Protein AF-J9Y6F8-F1 (afdb_monomer)

Nearest PDB structures (foldseek):
  8xzv-assembly1_B  TM=9.131E-01  e=1.903E-14  Spinacia oleracea
  8r2m-assembly1_C  TM=9.148E-01  e=3.351E-11  Mycolicibacterium smegmatis MC2 155
  8hkc-assembly1_C  TM=9.088E-01  e=1.952E-10  Escherichia coli K-12
  6vvv-assembly1_C  TM=8.553E-01  e=1.356E-10  Mycolicibacterium smegmatis MC2 155
  5vi8-assembly1_C  TM=8.632E-01  e=3.373E-10  Mycolicibacterium smegmatis MC2 155

InterPro domains:
  IPR007120 DNA-directed RNA polymerase, subunit 2, hybrid-binding domain [PF00562] (1-108)
  IPR014724 RNA polymerase Rpb2, OB-fold [G3DSA:2.40.50.150] (3-110)

Structure (mmCIF, N/CA/C/O backbone):
data_AF-J9Y6F8-F1
#
_entry.id   AF-J9Y6F8-F1
#
loop_
_atom_site.group_PDB
_atom_site.id
_atom_site.type_symbol
_atom_site.label_atom_id
_atom_site.label_alt_id
_atom_site.label_comp_id
_atom_site.label_asym_id
_atom_site.label_entity_id
_atom_site.label_seq_id
_atom_site.pdbx_PDB_ins_code
_atom_site.Cartn_x
_atom_site.Cartn_y
_atom_site.Cartn_z
_atom_site.occupancy
_atom_site.B_iso_or_equiv
_atom_site.auth_seq_id
_atom_site.auth_comp_id
_atom_site.auth_asym_id
_atom_site.auth_atom_id
_atom_site.pdbx_PDB_model_num
ATOM 1 N N . TYR A 1 1 ? 21.443 8.299 -21.554 1.00 70.94 1 TYR A N 1
ATOM 2 C CA . TYR A 1 1 ? 21.741 7.555 -20.314 1.00 70.94 1 TYR A CA 1
ATOM 3 C C . TYR A 1 1 ? 20.436 7.102 -19.674 1.00 70.94 1 TYR A C 1
ATOM 5 O O . TYR A 1 1 ? 19.525 7.916 -19.589 1.00 70.94 1 TYR A O 1
ATOM 13 N N . THR A 1 2 ? 20.347 5.837 -19.249 1.00 93.50 2 THR A N 1
ATOM 14 C CA . THR A 1 2 ? 19.167 5.242 -18.590 1.00 93.50 2 THR A CA 1
ATOM 15 C C . THR A 1 2 ? 19.623 4.509 -17.332 1.00 93.50 2 THR A C 1
ATOM 17 O O . THR A 1 2 ? 20.585 3.748 -17.398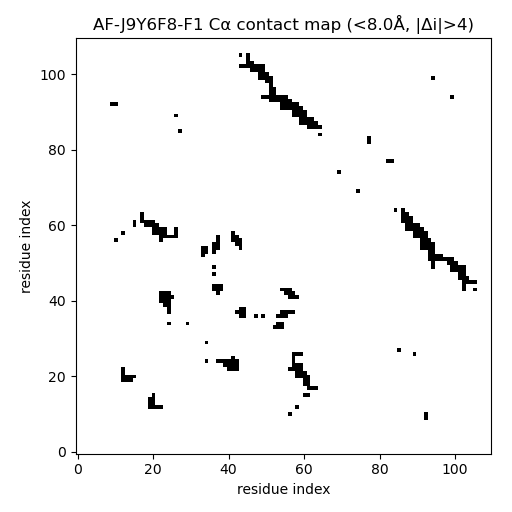 1.00 93.50 2 THR A O 1
ATOM 20 N N . SER A 1 3 ? 18.952 4.728 -16.201 1.00 93.88 3 SER A N 1
ATOM 21 C CA . SER A 1 3 ? 19.230 4.050 -14.928 1.00 93.88 3 SER A CA 1
ATOM 22 C C . SER A 1 3 ? 17.943 3.525 -14.289 1.00 93.88 3 SER A C 1
ATOM 24 O O . SER A 1 3 ? 16.851 4.039 -14.539 1.00 93.88 3 SER A O 1
ATOM 26 N N . PHE A 1 4 ? 18.075 2.495 -13.452 1.00 92.62 4 PHE A N 1
ATOM 27 C CA . PHE A 1 4 ? 16.980 1.960 -12.646 1.00 92.62 4 PHE A CA 1
ATOM 28 C C . PHE A 1 4 ? 17.098 2.472 -11.212 1.00 92.62 4 PHE A C 1
ATOM 30 O O . PHE A 1 4 ? 18.130 2.298 -10.570 1.00 92.62 4 PHE A O 1
ATOM 37 N N . HIS A 1 5 ? 16.026 3.077 -10.702 1.00 93.19 5 HIS A N 1
ATOM 38 C CA . HIS A 1 5 ? 15.938 3.507 -9.309 1.00 93.19 5 HIS A CA 1
ATOM 39 C C . HIS A 1 5 ? 14.950 2.617 -8.567 1.00 93.19 5 HIS A C 1
ATOM 41 O O . HIS A 1 5 ? 13.763 2.594 -8.890 1.00 93.19 5 HIS A O 1
ATOM 47 N N . ILE A 1 6 ? 15.443 1.909 -7.556 1.00 94.12 6 ILE A N 1
ATOM 48 C CA . ILE A 1 6 ? 14.625 1.078 -6.676 1.00 94.12 6 ILE A CA 1
ATOM 49 C C . ILE A 1 6 ? 14.463 1.826 -5.356 1.00 94.12 6 ILE A C 1
ATOM 51 O O . ILE A 1 6 ? 15.444 2.263 -4.756 1.00 94.12 6 ILE A O 1
ATOM 55 N N . ARG A 1 7 ? 13.216 1.996 -4.915 1.00 93.69 7 ARG A N 1
ATOM 56 C CA . ARG A 1 7 ? 12.875 2.625 -3.636 1.00 93.69 7 ARG A CA 1
ATOM 57 C C . ARG A 1 7 ? 12.075 1.651 -2.790 1.00 93.69 7 ARG A C 1
ATOM 59 O O . ARG A 1 7 ? 11.200 0.960 -3.305 1.00 93.69 7 ARG A O 1
ATOM 66 N N . LYS A 1 8 ? 12.378 1.631 -1.497 1.00 93.50 8 LYS A N 1
ATOM 67 C CA . LYS A 1 8 ? 11.672 0.841 -0.494 1.00 93.50 8 LYS A CA 1
ATOM 68 C C . LYS A 1 8 ? 10.746 1.761 0.297 1.00 93.50 8 LYS A C 1
ATOM 70 O O . LYS A 1 8 ? 11.163 2.843 0.702 1.00 93.50 8 LYS A O 1
ATOM 75 N N . TYR A 1 9 ? 9.514 1.317 0.502 1.00 94.00 9 TYR A N 1
ATOM 76 C CA . TYR A 1 9 ? 8.528 1.981 1.345 1.00 94.00 9 TYR A CA 1
ATOM 77 C C . TYR A 1 9 ? 8.076 0.996 2.412 1.00 94.00 9 TYR A C 1
ATOM 79 O O . TYR A 1 9 ? 7.855 -0.175 2.107 1.00 94.00 9 TYR A O 1
ATOM 87 N N . GLU A 1 10 ? 7.962 1.463 3.648 1.00 93.31 10 GLU A N 1
ATOM 88 C CA . GLU A 1 10 ? 7.623 0.622 4.791 1.00 93.31 10 GLU A CA 1
ATOM 89 C C . GLU A 1 10 ? 6.554 1.300 5.635 1.00 93.31 10 GLU A C 1
ATOM 91 O O . GLU A 1 10 ? 6.530 2.523 5.775 1.00 93.31 10 GLU A O 1
ATOM 96 N N . ILE A 1 11 ? 5.670 0.484 6.195 1.00 92.50 11 ILE A N 1
ATOM 97 C CA . ILE A 1 11 ? 4.691 0.900 7.187 1.00 92.50 11 ILE A CA 1
ATOM 98 C C . ILE A 1 11 ? 4.577 -0.199 8.233 1.00 92.50 11 ILE A C 1
ATOM 100 O O . ILE A 1 11 ? 4.658 -1.381 7.906 1.00 92.50 11 ILE A O 1
ATOM 104 N N . GLN A 1 12 ? 4.401 0.204 9.485 1.00 91.62 12 GLN A N 1
ATOM 105 C CA . GLN A 1 12 ? 4.192 -0.705 10.601 1.00 91.62 12 GLN A CA 1
ATOM 106 C C . GLN A 1 12 ? 2.763 -0.564 11.121 1.00 91.62 12 GLN A C 1
ATOM 108 O O . GLN A 1 12 ? 2.142 0.507 11.031 1.00 91.62 12 GLN A O 1
ATOM 113 N N . THR A 1 13 ? 2.246 -1.672 11.640 1.00 89.06 13 THR A N 1
ATOM 114 C CA . THR A 1 13 ? 0.997 -1.729 12.395 1.00 89.06 13 THR A CA 1
ATOM 115 C C . THR A 1 13 ? 1.317 -1.736 13.876 1.00 89.06 13 THR A C 1
ATOM 117 O O . THR A 1 13 ? 2.103 -2.566 14.333 1.00 89.06 13 THR A O 1
ATOM 120 N N . HIS A 1 14 ? 0.684 -0.846 14.629 1.00 86.94 14 HIS A N 1
ATOM 121 C CA . HIS A 1 14 ? 0.836 -0.789 16.078 1.00 86.94 14 HIS A CA 1
ATOM 122 C C . HIS A 1 14 ? -0.483 -1.095 16.782 1.00 86.94 14 HIS A C 1
ATOM 124 O O . HIS A 1 14 ? -1.574 -0.899 16.243 1.00 86.94 14 HIS A O 1
ATOM 130 N N . VAL A 1 15 ? -0.385 -1.566 18.022 1.00 84.88 15 VAL A N 1
ATOM 131 C CA . VAL A 1 15 ? -1.548 -1.655 18.902 1.00 84.88 15 VAL A CA 1
ATOM 132 C C . VAL A 1 15 ? -1.733 -0.298 19.562 1.00 84.88 15 VAL A C 1
ATOM 134 O O . VAL A 1 15 ? -0.848 0.184 20.266 1.00 84.88 15 VAL A O 1
ATOM 137 N N . THR A 1 16 ? -2.873 0.335 19.306 1.00 82.38 16 THR A N 1
ATOM 138 C CA . THR A 1 16 ? -3.241 1.598 19.953 1.00 82.38 16 THR A CA 1
ATOM 139 C C . THR A 1 16 ? -4.097 1.329 21.187 1.00 82.38 16 THR A C 1
ATOM 141 O O . THR A 1 16 ? -4.681 0.254 21.326 1.00 82.38 16 THR A O 1
ATOM 144 N N . SER A 1 17 ? -4.250 2.328 22.059 1.00 81.31 17 SER A N 1
ATOM 145 C CA . SER A 1 17 ? -5.159 2.251 23.215 1.00 81.31 17 SER A CA 1
ATOM 146 C C . SER A 1 17 ? -6.618 1.974 22.826 1.00 81.31 17 SER A C 1
ATOM 148 O O . SER A 1 17 ? -7.384 1.484 23.647 1.00 81.31 17 SER A O 1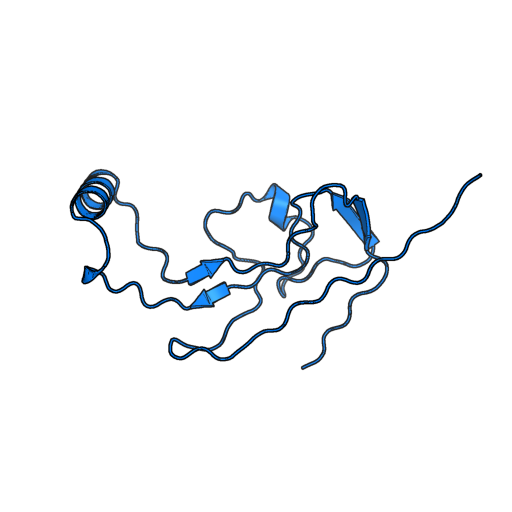
ATOM 150 N N . ASN A 1 18 ? -6.996 2.269 21.578 1.00 78.62 18 ASN A N 1
ATOM 151 C CA . ASN A 1 18 ? -8.352 2.096 21.057 1.00 78.62 18 ASN A CA 1
ATOM 152 C C . ASN A 1 18 ? -8.524 0.795 20.251 1.00 78.62 18 ASN A C 1
ATOM 154 O O . ASN A 1 18 ? -9.589 0.568 19.681 1.00 78.62 18 ASN A O 1
ATOM 158 N N . GLY A 1 19 ? -7.485 -0.041 20.175 1.00 82.81 19 GLY A N 1
ATOM 159 C CA . GLY A 1 19 ? -7.490 -1.310 19.455 1.00 82.81 19 GLY A CA 1
ATOM 160 C C . GLY A 1 19 ? -6.291 -1.489 18.515 1.00 82.81 19 GLY A C 1
ATOM 161 O O . GLY A 1 19 ? -5.534 -0.543 18.258 1.00 82.81 19 GLY A O 1
ATOM 162 N N . PRO A 1 20 ? -6.097 -2.711 17.993 1.00 87.31 20 PRO A N 1
ATOM 163 C CA . PRO A 1 20 ? -5.051 -2.995 17.021 1.00 87.31 20 PRO A CA 1
ATOM 164 C C . PRO A 1 20 ? -5.351 -2.333 15.672 1.00 87.31 20 PRO A C 1
ATOM 166 O O . PRO A 1 20 ? -6.483 -2.382 15.184 1.00 87.31 20 PRO A O 1
ATOM 169 N N . GLU A 1 21 ? -4.331 -1.740 15.051 1.00 89.75 21 GLU A N 1
ATOM 170 C CA . GLU A 1 21 ? -4.410 -1.343 13.645 1.00 89.75 21 GLU A CA 1
ATOM 171 C C . GLU A 1 21 ? -4.610 -2.573 12.755 1.00 89.75 21 GLU A C 1
ATOM 173 O O . GLU A 1 21 ? -4.023 -3.631 12.989 1.00 89.75 21 GLU A O 1
ATOM 178 N N . ARG A 1 22 ? -5.443 -2.435 11.722 1.00 88.56 22 ARG A N 1
ATOM 179 C CA . ARG A 1 22 ? -5.777 -3.528 10.804 1.00 88.56 22 ARG A CA 1
ATOM 180 C C . ARG A 1 22 ? -5.378 -3.158 9.389 1.00 88.56 22 ARG A C 1
ATOM 182 O O . ARG A 1 22 ? -5.639 -2.042 8.942 1.00 88.56 22 ARG A O 1
ATOM 189 N N . ILE A 1 23 ? -4.776 -4.107 8.683 1.00 91.81 23 ILE A N 1
ATOM 190 C CA . ILE A 1 23 ? -4.517 -3.974 7.251 1.00 91.81 23 ILE A CA 1
ATOM 191 C C . ILE A 1 23 ? -5.716 -4.556 6.508 1.00 91.81 23 ILE A C 1
ATOM 193 O O . ILE A 1 23 ? -6.184 -5.648 6.829 1.00 91.81 23 ILE A O 1
ATOM 197 N N . THR A 1 24 ? -6.278 -3.760 5.603 1.00 90.44 24 THR A N 1
ATOM 198 C CA . THR A 1 24 ? -7.486 -4.099 4.850 1.00 90.44 24 THR A CA 1
ATOM 199 C C . THR A 1 24 ? -7.537 -3.328 3.535 1.00 90.44 24 THR A C 1
ATOM 201 O O . THR A 1 24 ? -6.989 -2.232 3.415 1.00 90.44 24 THR A O 1
ATOM 204 N N . ASN A 1 25 ? -8.197 -3.906 2.536 1.00 90.06 25 ASN A N 1
ATOM 205 C CA . ASN A 1 25 ? -8.544 -3.240 1.281 1.00 90.06 25 ASN A CA 1
ATOM 206 C C . ASN A 1 25 ? -9.874 -2.471 1.367 1.00 90.06 25 ASN A C 1
ATOM 208 O O . ASN A 1 25 ? -10.174 -1.672 0.483 1.00 90.06 25 ASN A O 1
ATOM 212 N N . GLU A 1 26 ? -10.659 -2.703 2.417 1.00 84.94 26 GLU A N 1
ATOM 213 C CA . GLU A 1 26 ? -11.932 -2.035 2.671 1.00 84.94 26 GLU A CA 1
ATOM 214 C C . GLU A 1 26 ? -11.692 -0.763 3.479 1.00 84.94 26 GLU A C 1
ATOM 216 O O . GLU A 1 26 ? -11.707 -0.775 4.710 1.00 84.94 26 GLU A O 1
ATOM 221 N N . ILE A 1 27 ? -11.433 0.345 2.787 1.00 85.44 27 ILE A N 1
ATOM 222 C CA . ILE A 1 27 ? -11.225 1.637 3.437 1.00 85.44 27 ILE A CA 1
ATOM 223 C C . ILE A 1 27 ? -12.372 2.572 3.050 1.00 85.44 27 ILE A C 1
ATOM 225 O O . ILE A 1 27 ? -12.562 2.842 1.859 1.00 85.44 27 ILE A O 1
ATOM 229 N N . PRO A 1 28 ? -13.157 3.060 4.027 1.00 79.44 28 PRO A N 1
ATOM 230 C CA . PRO A 1 28 ? -14.280 3.938 3.746 1.00 79.44 28 PRO A CA 1
ATOM 231 C C . PRO A 1 28 ? -13.788 5.280 3.193 1.00 79.44 28 PRO A C 1
ATOM 233 O O . PRO A 1 28 ? -12.695 5.734 3.519 1.00 79.44 28 PRO A O 1
ATOM 236 N N . HIS A 1 29 ? -14.625 5.933 2.385 1.00 78.38 29 HIS A N 1
ATOM 237 C CA . HIS A 1 29 ? -14.386 7.265 1.802 1.00 78.38 29 HIS A CA 1
ATOM 238 C C . HIS A 1 29 ? -13.268 7.368 0.752 1.00 78.38 29 HIS A C 1
ATOM 240 O O . HIS A 1 29 ? -13.086 8.443 0.182 1.00 78.38 29 HIS A O 1
ATOM 246 N N . LEU A 1 30 ? -12.559 6.278 0.445 1.00 84.19 30 LEU A N 1
ATOM 247 C CA . LEU A 1 30 ? -11.613 6.251 -0.666 1.00 84.19 30 LEU A CA 1
ATOM 248 C C . LEU A 1 30 ? -12.275 5.851 -1.972 1.00 84.19 30 LEU A C 1
ATOM 250 O O . LEU A 1 30 ? -13.140 4.979 -2.037 1.00 84.19 30 LEU 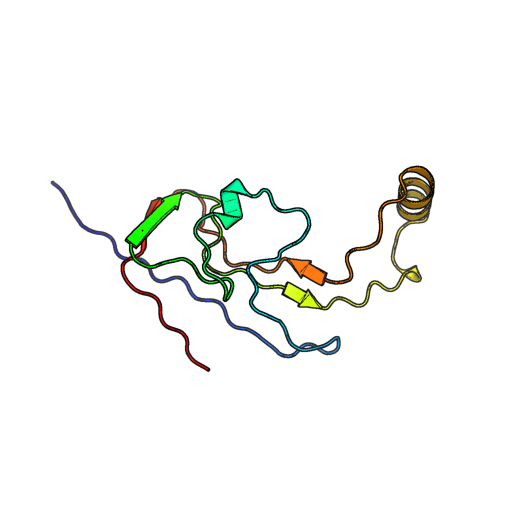A O 1
ATOM 254 N N . GLU A 1 31 ? -11.798 6.465 -3.046 1.00 85.62 31 GLU A N 1
ATOM 255 C CA . GLU A 1 31 ? -12.228 6.102 -4.382 1.00 85.62 31 GLU A CA 1
ATOM 256 C C . GLU A 1 31 ? -11.678 4.730 -4.796 1.00 85.62 31 GLU A C 1
ATOM 258 O O . GLU A 1 31 ? -10.501 4.410 -4.598 1.00 85.62 31 GLU A O 1
ATOM 263 N N . ALA A 1 32 ? -12.515 3.943 -5.477 1.00 84.75 32 ALA A N 1
ATOM 264 C CA . ALA A 1 32 ? -12.161 2.608 -5.960 1.00 84.75 32 ALA A CA 1
ATOM 265 C C . ALA A 1 32 ? -10.912 2.601 -6.864 1.00 84.75 32 ALA A C 1
ATOM 267 O O . ALA A 1 32 ? -10.183 1.609 -6.922 1.00 84.75 32 ALA A O 1
ATOM 268 N N . HIS A 1 33 ? -10.623 3.715 -7.546 1.00 87.50 33 HIS A N 1
ATOM 269 C CA . HIS A 1 33 ? -9.458 3.829 -8.418 1.00 87.50 33 HIS A CA 1
ATOM 270 C C . HIS A 1 33 ? -8.123 3.765 -7.654 1.00 87.50 33 HIS A C 1
ATOM 272 O O . HIS A 1 33 ? -7.144 3.280 -8.219 1.00 87.50 33 HIS A O 1
ATOM 278 N N . LEU A 1 34 ? -8.082 4.206 -6.390 1.00 87.12 34 LEU A N 1
ATOM 279 C CA . LEU A 1 34 ? -6.886 4.164 -5.536 1.00 87.12 34 LEU A CA 1
ATOM 280 C C . LEU A 1 34 ? -6.659 2.772 -4.940 1.00 87.12 34 LEU A C 1
ATOM 282 O O . LEU A 1 34 ? -5.522 2.370 -4.699 1.00 87.12 34 LEU A O 1
ATOM 286 N N . LEU A 1 35 ? -7.750 2.033 -4.731 1.00 87.81 35 LEU A N 1
ATOM 287 C CA . LEU A 1 35 ? -7.765 0.699 -4.128 1.00 87.81 35 LEU A CA 1
ATOM 288 C C . LEU A 1 35 ? -7.590 -0.426 -5.159 1.00 87.81 35 LEU A C 1
ATOM 290 O O . LEU A 1 35 ? -7.311 -1.562 -4.785 1.00 87.81 35 LEU A O 1
ATOM 294 N N . ARG A 1 36 ? -7.701 -0.130 -6.463 1.00 90.00 36 ARG A N 1
ATOM 295 C CA . ARG A 1 36 ? -7.669 -1.127 -7.556 1.00 90.00 36 ARG A CA 1
ATOM 296 C C . ARG A 1 36 ? -6.444 -2.048 -7.552 1.00 90.00 36 ARG A C 1
ATOM 298 O O . ARG A 1 36 ? -6.512 -3.170 -8.046 1.00 90.00 36 ARG A O 1
ATOM 305 N N . ASN A 1 37 ? -5.321 -1.552 -7.035 1.00 92.62 37 ASN A N 1
ATOM 306 C CA . ASN A 1 37 ? -4.044 -2.259 -7.032 1.00 92.62 37 ASN A CA 1
ATOM 307 C C . ASN A 1 37 ? -3.854 -3.134 -5.781 1.00 92.62 37 ASN A C 1
ATOM 309 O O . ASN A 1 37 ? -2.899 -3.911 -5.734 1.00 92.62 37 ASN A O 1
ATOM 313 N N . LEU A 1 38 ? -4.739 -3.022 -4.784 1.00 92.94 38 LEU A N 1
ATOM 314 C CA . LEU A 1 38 ? -4.676 -3.808 -3.558 1.00 92.94 38 LEU A CA 1
ATOM 315 C C . LEU A 1 38 ? -5.202 -5.234 -3.777 1.00 92.94 38 LEU A C 1
ATOM 317 O O . LEU A 1 38 ? -6.062 -5.519 -4.622 1.00 92.94 38 LEU A O 1
ATOM 321 N N . ASP A 1 39 ? -4.632 -6.167 -3.033 1.00 91.94 39 ASP A N 1
ATOM 322 C CA . ASP A 1 39 ? -5.109 -7.530 -2.886 1.00 91.94 39 ASP A CA 1
ATOM 323 C C . ASP A 1 39 ? -6.180 -7.624 -1.783 1.00 91.94 39 ASP A C 1
ATOM 325 O O . ASP A 1 39 ? -6.576 -6.631 -1.173 1.00 91.94 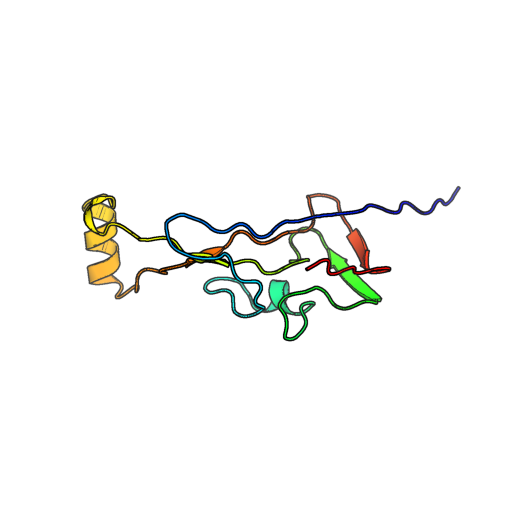39 ASP A O 1
ATOM 329 N N . LYS A 1 40 ? -6.657 -8.843 -1.522 1.00 89.50 40 LYS A N 1
ATOM 330 C CA . LYS A 1 40 ? -7.634 -9.138 -0.462 1.00 89.50 40 LYS A CA 1
ATOM 331 C C . LYS A 1 40 ? -7.135 -8.838 0.958 1.00 89.50 40 LYS A C 1
ATOM 333 O O . LYS A 1 40 ? -7.943 -8.771 1.873 1.00 89.50 40 LYS A O 1
ATOM 338 N N . ASN A 1 41 ? -5.826 -8.693 1.147 1.00 90.19 41 ASN A N 1
ATOM 339 C CA . ASN A 1 41 ? -5.217 -8.411 2.440 1.00 90.19 41 ASN A CA 1
ATOM 340 C C . ASN A 1 41 ? -4.986 -6.908 2.641 1.00 90.19 41 ASN A C 1
ATOM 342 O O . ASN A 1 41 ? -4.522 -6.517 3.703 1.00 90.19 41 ASN A O 1
ATOM 346 N N . GLY A 1 42 ? -5.275 -6.064 1.642 1.00 91.56 42 GLY A N 1
ATOM 347 C CA . GLY A 1 42 ? -4.972 -4.635 1.689 1.00 91.56 42 GLY A CA 1
ATOM 348 C C . GLY A 1 42 ? -3.535 -4.293 1.306 1.00 91.56 42 GLY A C 1
ATOM 349 O O . GLY A 1 42 ? -3.054 -3.227 1.673 1.00 91.56 42 GLY A O 1
ATOM 350 N N . ILE A 1 43 ? -2.833 -5.158 0.572 1.00 94.19 43 ILE A N 1
ATOM 351 C CA . ILE A 1 43 ? -1.446 -4.950 0.139 1.00 94.19 43 ILE A CA 1
ATOM 352 C C . ILE A 1 43 ? -1.397 -4.839 -1.385 1.00 94.19 43 ILE A C 1
ATOM 354 O O . ILE A 1 43 ? -2.118 -5.531 -2.099 1.00 94.19 43 ILE A O 1
ATOM 358 N N . VAL A 1 44 ? -0.545 -3.968 -1.919 1.00 95.12 44 VAL A N 1
ATOM 359 C CA . VAL A 1 44 ? -0.374 -3.824 -3.367 1.00 95.12 44 VAL A CA 1
ATOM 360 C C . VAL A 1 44 ? 0.100 -5.122 -4.024 1.00 95.12 44 VAL A C 1
ATOM 362 O O . VAL A 1 44 ? 1.013 -5.794 -3.547 1.00 95.12 44 VAL A O 1
ATOM 365 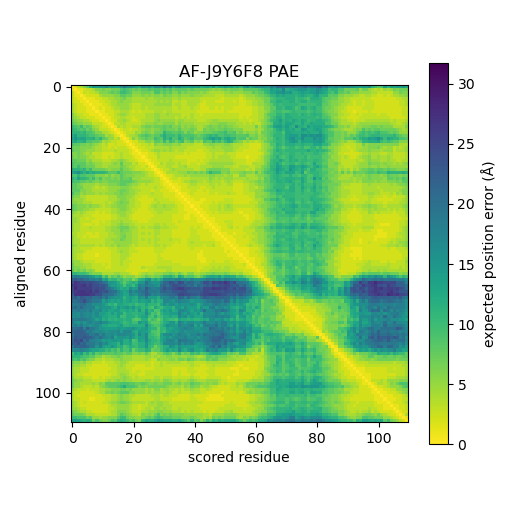N N . ARG A 1 45 ? -0.493 -5.471 -5.168 1.00 94.38 45 ARG A N 1
ATOM 366 C CA . ARG A 1 45 ? -0.118 -6.677 -5.919 1.00 94.38 45 ARG A CA 1
ATOM 367 C C . ARG A 1 45 ? 1.235 -6.503 -6.604 1.00 94.38 45 ARG A C 1
ATOM 369 O O . ARG A 1 45 ? 1.486 -5.479 -7.250 1.00 94.38 45 ARG A O 1
ATOM 376 N N . LEU A 1 46 ? 2.063 -7.545 -6.552 1.00 94.81 46 LEU A N 1
ATOM 377 C CA . LEU A 1 46 ? 3.315 -7.622 -7.307 1.00 94.81 46 LEU A CA 1
ATOM 378 C C . LEU A 1 46 ? 3.075 -7.393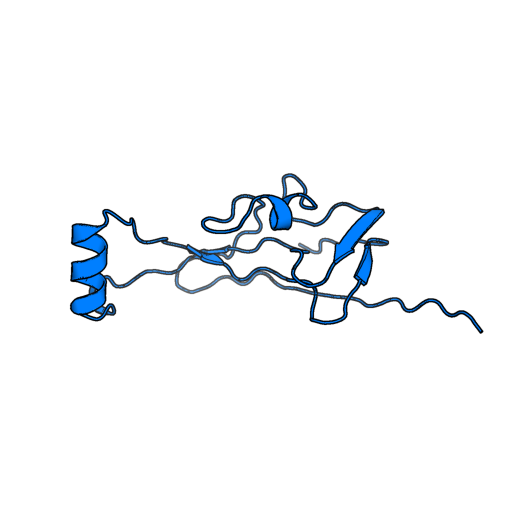 -8.804 1.00 94.81 46 LEU A C 1
ATOM 380 O O . LEU A 1 46 ? 2.112 -7.886 -9.387 1.00 94.81 46 LEU A O 1
ATOM 384 N N . GLY A 1 47 ? 3.958 -6.622 -9.432 1.00 94.12 47 GLY A N 1
ATOM 385 C CA . GLY A 1 47 ? 3.876 -6.291 -10.849 1.00 94.12 47 GLY A CA 1
ATOM 386 C C . GLY A 1 47 ? 2.903 -5.162 -11.199 1.00 94.12 47 GLY A C 1
ATOM 387 O O . GLY A 1 47 ? 2.910 -4.749 -12.362 1.00 94.12 47 GLY A O 1
ATOM 388 N N . SER A 1 48 ? 2.132 -4.638 -10.238 1.00 94.62 48 SER A N 1
ATOM 389 C CA . SER A 1 48 ? 1.230 -3.497 -10.443 1.00 94.62 48 SER A CA 1
ATOM 390 C C . SER A 1 48 ? 1.991 -2.234 -10.832 1.00 94.62 48 SER A C 1
ATOM 392 O O . SER A 1 48 ? 3.054 -1.933 -10.280 1.00 94.62 48 SER A O 1
ATOM 394 N N . TRP A 1 49 ? 1.417 -1.473 -11.763 1.00 94.62 49 TRP A N 1
ATOM 395 C CA . TRP A 1 49 ? 1.857 -0.116 -12.066 1.00 94.62 49 TRP A CA 1
ATOM 396 C C . TRP A 1 49 ? 1.182 0.863 -11.114 1.00 94.62 49 TRP A C 1
ATOM 398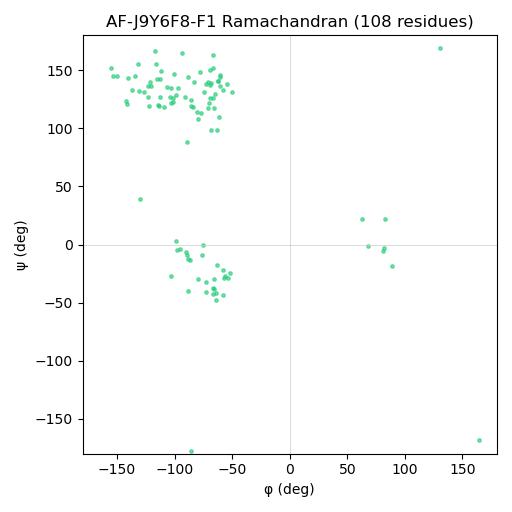 O O . TRP A 1 49 ? -0.043 0.986 -11.111 1.00 94.62 49 TRP A O 1
ATOM 408 N N . VAL A 1 50 ? 1.996 1.566 -10.331 1.00 95.00 50 VAL A N 1
ATOM 409 C CA . VAL A 1 50 ? 1.532 2.536 -9.337 1.00 95.00 50 VAL A CA 1
ATOM 410 C C . VAL A 1 50 ? 1.922 3.952 -9.733 1.00 95.00 50 VAL A C 1
ATOM 412 O O . VAL A 1 50 ? 3.003 4.202 -10.285 1.00 95.00 50 VAL A O 1
ATOM 415 N N . LYS A 1 51 ? 1.020 4.887 -9.454 1.00 94.38 51 LYS A N 1
ATOM 416 C CA . LYS A 1 51 ? 1.213 6.325 -9.640 1.00 94.38 51 LYS A CA 1
ATOM 417 C C . LYS A 1 51 ? 1.151 7.040 -8.296 1.00 94.38 51 LYS A C 1
ATOM 419 O O . LYS A 1 51 ? 0.759 6.475 -7.281 1.00 94.38 51 LYS A O 1
ATOM 424 N N . THR A 1 52 ? 1.579 8.295 -8.296 1.00 93.94 52 THR A N 1
ATOM 425 C CA . THR A 1 52 ? 1.469 9.176 -7.132 1.00 93.94 52 THR A CA 1
ATOM 426 C C . THR A 1 52 ? 0.044 9.148 -6.577 1.00 93.94 52 THR A C 1
ATOM 428 O O . THR A 1 52 ? -0.906 9.296 -7.341 1.00 93.94 52 THR A O 1
ATOM 431 N N . GLY A 1 53 ? -0.088 8.973 -5.261 1.00 90.88 53 GLY A N 1
ATOM 432 C CA . GLY A 1 53 ? -1.382 8.903 -4.582 1.00 90.88 53 GLY A CA 1
ATOM 433 C C . GLY A 1 53 ? -1.993 7.503 -4.498 1.00 90.88 53 GLY A C 1
ATOM 434 O O . GLY A 1 53 ? -2.816 7.288 -3.609 1.00 90.88 53 GLY A O 1
ATOM 435 N N . ASP A 1 54 ? -1.559 6.543 -5.327 1.00 93.25 54 ASP A N 1
ATOM 436 C CA . ASP A 1 54 ? -2.018 5.153 -5.214 1.00 93.25 54 ASP A CA 1
ATOM 437 C C . ASP A 1 54 ? -1.640 4.575 -3.843 1.00 93.25 54 ASP A C 1
ATOM 439 O O . ASP A 1 54 ? -0.583 4.878 -3.270 1.00 93.25 54 ASP A O 1
ATOM 443 N N . ILE A 1 55 ? -2.508 3.708 -3.326 1.00 93.88 55 ILE A N 1
ATOM 444 C CA . ILE A 1 55 ? -2.314 3.072 -2.026 1.00 93.88 55 ILE A CA 1
ATOM 445 C C . ILE A 1 55 ? -1.462 1.820 -2.210 1.00 93.88 55 ILE A C 1
ATOM 447 O O . ILE A 1 55 ? -1.788 0.931 -2.996 1.00 93.88 55 ILE A O 1
ATOM 451 N N . LEU A 1 56 ? -0.352 1.767 -1.475 1.00 94.06 56 LEU A N 1
ATOM 452 C CA . LEU A 1 56 ? 0.552 0.620 -1.432 1.00 94.06 56 LEU A CA 1
ATOM 453 C C . LEU A 1 56 ? 0.135 -0.377 -0.351 1.00 94.06 56 LEU A C 1
ATOM 455 O O . LEU A 1 56 ? 0.212 -1.584 -0.560 1.00 94.06 56 LEU A O 1
ATOM 459 N N . VAL A 1 57 ? -0.296 0.131 0.804 1.00 94.75 57 VAL A N 1
ATOM 460 C CA . VAL A 1 57 ? -0.795 -0.678 1.921 1.00 94.75 57 VAL A CA 1
ATOM 461 C C . VAL A 1 57 ? -1.976 0.044 2.552 1.00 94.75 57 VAL A C 1
ATOM 463 O O . VAL A 1 57 ? -1.847 1.182 3.012 1.00 94.75 57 VAL A O 1
ATOM 466 N N . GLY A 1 58 ? -3.126 -0.615 2.565 1.00 93.69 58 GLY A N 1
ATOM 467 C CA . GLY A 1 58 ? -4.336 -0.146 3.208 1.00 93.69 58 GLY A CA 1
ATOM 468 C C . GLY A 1 58 ? -4.297 -0.428 4.703 1.00 93.69 58 GLY A C 1
ATOM 469 O O . GLY A 1 58 ? -4.288 -1.582 5.115 1.00 93.69 58 GLY A O 1
ATOM 470 N N . LYS A 1 59 ? -4.253 0.626 5.520 1.00 92.19 59 LYS A N 1
ATOM 471 C CA . LYS A 1 59 ? -4.203 0.531 6.982 1.00 92.19 59 LYS A CA 1
ATOM 472 C C . LYS A 1 59 ? -5.322 1.361 7.598 1.00 92.19 59 LYS A C 1
ATOM 474 O O . LYS A 1 59 ? -5.500 2.531 7.248 1.00 92.19 59 LYS A O 1
ATOM 479 N N . LEU A 1 60 ? -6.045 0.744 8.525 1.00 90.19 60 LEU A N 1
ATOM 480 C CA . LEU A 1 60 ? -7.067 1.372 9.346 1.00 90.19 60 LEU A CA 1
ATOM 481 C C . LEU A 1 60 ? -6.620 1.405 10.801 1.00 90.19 60 LEU A C 1
ATOM 483 O O . LEU A 1 60 ? -6.299 0.371 11.394 1.00 90.19 60 LEU A O 1
ATOM 487 N N . THR A 1 61 ? -6.663 2.598 11.382 1.00 87.19 61 THR A N 1
ATOM 488 C CA . THR A 1 61 ? -6.461 2.798 12.814 1.00 87.19 61 THR A CA 1
ATOM 489 C C . THR A 1 61 ? -7.823 2.981 13.480 1.00 87.19 61 THR A C 1
ATOM 491 O O . THR A 1 61 ? -8.559 3.898 13.095 1.00 87.19 61 THR A O 1
ATOM 494 N N . PRO A 1 62 ? -8.188 2.144 14.469 1.00 84.31 62 PRO A N 1
ATOM 495 C CA . PRO A 1 62 ? -9.423 2.340 15.214 1.00 84.31 62 PRO A CA 1
ATOM 496 C C . PRO A 1 62 ? -9.334 3.649 16.002 1.00 84.31 62 PRO A C 1
ATOM 498 O O . PRO A 1 62 ? -8.363 3.904 16.718 1.00 84.31 62 PRO A O 1
ATOM 501 N N . GLN A 1 63 ? -10.347 4.499 15.869 1.00 76.50 63 GLN A N 1
ATOM 502 C CA . GLN A 1 63 ? -10.431 5.751 16.604 1.00 76.50 63 GLN A CA 1
ATOM 503 C C . GLN A 1 63 ? -11.730 5.752 17.405 1.00 76.50 63 GLN A C 1
ATOM 505 O O . GLN A 1 63 ? -12.820 5.715 16.840 1.00 76.50 63 GLN A O 1
ATOM 510 N N . MET A 1 64 ? -11.631 5.848 18.735 1.00 58.28 64 MET A N 1
ATOM 511 C CA . MET A 1 64 ? -12.789 6.269 19.517 1.00 58.28 64 MET A CA 1
ATOM 512 C C . MET A 1 64 ? -13.044 7.737 19.194 1.00 58.28 64 MET A C 1
ATOM 514 O O . MET A 1 64 ? -12.381 8.638 19.711 1.00 58.28 64 MET A O 1
ATOM 518 N N . ALA A 1 65 ? -13.997 7.978 18.303 1.00 55.81 65 ALA A N 1
ATOM 519 C CA . ALA A 1 65 ? -14.634 9.270 18.195 1.00 55.81 65 ALA A CA 1
ATOM 520 C C . ALA A 1 65 ? -15.354 9.525 19.526 1.00 55.81 65 ALA A C 1
ATOM 522 O O . ALA A 1 65 ? -16.445 9.012 19.761 1.00 55.81 65 ALA A O 1
ATOM 523 N N . LYS A 1 66 ? -14.738 10.297 20.428 1.00 50.50 66 LYS A N 1
ATOM 524 C CA . LYS A 1 66 ? -15.505 10.932 21.498 1.00 50.50 66 LYS A CA 1
ATOM 525 C C . LYS A 1 66 ? -16.503 11.848 20.797 1.00 50.50 66 LYS A C 1
ATOM 527 O O . LYS A 1 66 ? -16.110 12.863 20.226 1.00 50.50 66 LYS A O 1
ATOM 532 N N . GLU A 1 67 ? -17.786 11.504 20.830 1.00 53.34 67 GLU A N 1
ATOM 533 C CA . GLU A 1 67 ? -18.858 12.368 20.312 1.00 53.34 67 GLU A CA 1
ATOM 534 C C . GLU A 1 67 ? -18.770 13.793 20.890 1.00 53.34 67 GLU A C 1
ATOM 536 O O . GLU A 1 67 ? -19.179 14.753 20.245 1.00 53.34 67 GLU A O 1
ATOM 541 N N . SER A 1 68 ? -18.151 13.944 22.067 1.00 52.28 68 SER A N 1
ATOM 542 C CA . SER A 1 68 ? -17.934 15.210 22.766 1.00 52.28 68 SER A CA 1
ATOM 543 C C . SER A 1 68 ? -16.815 16.102 22.209 1.00 52.28 68 SER A C 1
ATOM 545 O O . SER A 1 68 ? -16.664 17.215 22.700 1.00 52.28 68 SER A O 1
ATOM 547 N N . SER A 1 69 ? -15.981 15.634 21.270 1.00 55.62 69 SER A N 1
ATOM 548 C CA . SER A 1 69 ? -14.869 16.437 20.718 1.00 55.62 69 SER A CA 1
ATOM 549 C C . SER A 1 69 ? -15.181 17.123 19.388 1.00 55.62 69 SER A C 1
ATOM 551 O O . SER A 1 69 ? -14.346 17.876 18.891 1.00 55.62 69 SER A O 1
ATOM 553 N N . TYR A 1 70 ? -16.351 16.872 18.797 1.00 63.69 70 TYR A N 1
ATOM 554 C CA . TYR A 1 70 ? -16.758 17.574 17.582 1.00 63.69 70 TYR A CA 1
ATOM 555 C C . TYR A 1 70 ? -17.369 18.927 17.925 1.00 63.69 70 TYR A C 1
ATOM 557 O O . TYR A 1 70 ? -18.131 19.056 18.884 1.00 63.69 70 TYR A O 1
ATOM 565 N N . ALA A 1 71 ? -17.029 19.928 17.118 1.00 75.62 71 ALA A N 1
ATOM 566 C CA . ALA A 1 71 ? -17.618 21.249 17.227 1.00 75.62 71 ALA A CA 1
ATOM 567 C C . ALA A 1 71 ? -19.144 21.156 16.998 1.00 75.62 71 ALA A C 1
ATOM 569 O O . ALA A 1 71 ? -19.595 20.314 16.207 1.00 75.62 71 ALA A O 1
ATOM 570 N N . PRO A 1 72 ? -19.960 21.962 17.700 1.00 77.56 72 PRO A N 1
ATOM 571 C CA . PRO A 1 72 ? -21.418 21.898 17.593 1.00 77.56 72 PRO A CA 1
ATOM 572 C C . PRO A 1 72 ? -21.915 22.096 16.151 1.00 77.56 72 PRO A C 1
ATOM 574 O O . PRO A 1 72 ? -22.927 21.505 15.772 1.00 77.56 72 PRO A O 1
ATOM 577 N N . GLU A 1 73 ? -21.178 22.842 15.326 1.00 82.56 73 GLU A N 1
ATOM 578 C CA . GLU A 1 73 ? -21.456 23.038 13.901 1.00 82.56 73 GLU A CA 1
ATOM 579 C C . GLU A 1 73 ? -21.341 21.725 13.109 1.00 82.56 73 GLU A C 1
ATOM 581 O O . GLU A 1 73 ? -22.196 21.417 12.279 1.00 82.56 73 GLU A O 1
ATOM 586 N N . ASP A 1 74 ? -20.325 20.910 13.405 1.00 73.19 74 ASP A N 1
ATOM 587 C CA . ASP A 1 74 ? -20.073 19.633 12.725 1.00 73.19 74 ASP A CA 1
ATOM 588 C C . ASP A 1 74 ? -21.108 18.571 13.140 1.00 73.19 74 ASP A C 1
ATOM 590 O O . ASP A 1 74 ? -21.543 17.743 12.338 1.00 73.19 74 ASP A O 1
ATOM 594 N N . ARG A 1 75 ? -21.592 18.644 14.388 1.00 72.94 75 ARG A N 1
ATOM 595 C CA . ARG A 1 75 ? -22.709 17.819 14.872 1.00 72.94 75 ARG A CA 1
ATOM 596 C C . ARG A 1 75 ? -24.024 18.168 14.167 1.00 72.94 75 ARG A C 1
ATOM 598 O O . ARG A 1 75 ? -24.758 17.256 13.788 1.00 72.94 75 ARG A O 1
ATOM 605 N N . LEU A 1 76 ? -24.312 19.457 13.972 1.00 80.44 76 LEU A N 1
ATOM 606 C CA . LEU A 1 76 ? -25.492 19.922 13.232 1.00 80.44 76 LEU A CA 1
ATOM 607 C C . LEU A 1 76 ? -25.441 19.494 11.762 1.00 80.44 76 LEU A C 1
ATOM 609 O O . LEU A 1 76 ? -26.411 18.930 11.259 1.00 80.44 76 LEU A O 1
ATOM 613 N N . LEU A 1 77 ? -24.303 19.696 11.091 1.00 79.69 77 LEU A N 1
ATOM 614 C CA . LEU A 1 77 ? -24.118 19.293 9.694 1.00 79.69 77 LEU A CA 1
ATOM 615 C C . LEU A 1 77 ? -24.346 17.791 9.502 1.00 79.69 77 LEU A C 1
ATOM 617 O O . LEU A 1 77 ? -25.054 17.387 8.581 1.00 79.69 77 LEU A O 1
ATOM 621 N N . ARG A 1 78 ? -23.817 16.957 10.401 1.00 74.62 78 ARG A N 1
ATOM 622 C CA . ARG A 1 78 ? -24.029 15.502 10.355 1.00 74.62 78 ARG A CA 1
ATOM 623 C C . ARG A 1 78 ? -25.474 15.099 10.611 1.00 74.62 78 ARG A C 1
ATOM 625 O O . ARG A 1 78 ? -25.945 14.170 9.965 1.00 74.62 78 ARG A O 1
ATOM 632 N N . ALA A 1 79 ? -26.176 15.783 11.516 1.00 77.56 79 ALA A N 1
ATOM 633 C CA . ALA A 1 79 ? -27.586 15.512 11.793 1.00 77.56 79 ALA A CA 1
ATOM 634 C C . ALA A 1 79 ? -28.479 15.833 10.584 1.00 77.56 79 ALA A C 1
ATOM 636 O O . ALA A 1 79 ? -29.406 15.083 10.295 1.00 77.56 79 ALA A O 1
ATOM 637 N N . ILE A 1 80 ? -28.170 16.909 9.853 1.00 80.75 80 ILE A N 1
ATOM 638 C CA . ILE A 1 80 ? -28.891 17.293 8.632 1.00 80.75 80 ILE A CA 1
ATOM 639 C C . ILE A 1 80 ? -28.557 16.341 7.472 1.00 80.75 80 ILE A C 1
ATOM 641 O O . ILE A 1 80 ? -29.445 15.961 6.716 1.00 80.75 80 ILE A O 1
ATOM 645 N N . LEU A 1 81 ? -27.286 15.945 7.330 1.00 76.88 81 LEU A N 1
ATOM 646 C CA . LEU A 1 81 ? -26.802 15.135 6.202 1.00 76.88 81 LEU A CA 1
ATOM 647 C C . LEU A 1 81 ? -26.878 13.615 6.436 1.00 76.88 81 LEU A C 1
ATOM 649 O O . LEU A 1 81 ? -26.583 12.848 5.523 1.00 76.88 81 LEU A O 1
ATOM 653 N N . GLY A 1 82 ? -27.231 13.159 7.642 1.00 71.44 82 GLY A N 1
ATOM 654 C CA . GLY A 1 82 ? -27.297 11.734 7.991 1.00 71.44 82 GLY A CA 1
ATOM 655 C C . GLY A 1 82 ? -25.951 10.998 7.908 1.00 71.44 82 GLY A C 1
ATOM 656 O O . GLY A 1 82 ? -25.922 9.779 7.746 1.00 71.44 82 GLY A O 1
ATOM 657 N N . ILE A 1 83 ? -24.828 11.719 7.986 1.00 69.56 83 ILE A N 1
ATOM 658 C CA . ILE A 1 83 ? -23.486 11.144 7.815 1.00 69.56 83 ILE A CA 1
ATOM 659 C C . ILE A 1 83 ? -23.092 10.401 9.095 1.00 69.56 83 ILE A C 1
ATOM 661 O O . ILE A 1 83 ? -22.880 11.016 10.144 1.00 69.56 83 ILE A O 1
ATOM 665 N N . GLN A 1 84 ? -22.966 9.075 9.007 1.00 62.34 84 GLN A N 1
ATOM 666 C CA . GLN A 1 84 ? -22.450 8.259 10.104 1.00 62.34 84 GLN A CA 1
ATOM 667 C C . GLN A 1 84 ? -20.962 8.528 10.340 1.00 62.34 84 GLN A C 1
ATOM 669 O O . GLN A 1 84 ? -20.171 8.665 9.407 1.00 62.34 84 GLN A O 1
ATOM 674 N N . VAL A 1 85 ? -20.582 8.590 11.616 1.00 62.53 85 VAL A N 1
ATOM 675 C CA . VAL A 1 85 ? -19.192 8.800 12.023 1.00 62.53 85 VAL A CA 1
ATOM 676 C C . VAL A 1 85 ? -18.391 7.545 11.704 1.00 62.53 85 VAL A C 1
ATOM 678 O O . VAL A 1 85 ? -18.692 6.463 12.210 1.00 62.53 85 VAL A O 1
ATOM 681 N N . SER A 1 86 ? -17.350 7.686 10.888 1.00 64.31 86 SER A N 1
ATOM 682 C CA . SER A 1 86 ? -16.380 6.617 10.692 1.00 64.31 86 SER A CA 1
ATOM 683 C C . SER A 1 86 ? -15.628 6.380 12.004 1.00 64.31 86 SER A C 1
ATOM 685 O O . SER A 1 86 ? -14.942 7.249 12.536 1.00 64.31 86 SER A O 1
ATOM 687 N N . THR A 1 87 ? -15.767 5.175 12.551 1.00 67.56 87 THR A N 1
ATOM 688 C CA . THR A 1 87 ? -15.091 4.728 13.785 1.00 67.56 87 THR A CA 1
ATOM 689 C C . THR A 1 87 ? -13.608 4.410 13.566 1.00 67.56 87 THR A C 1
ATOM 691 O O . THR A 1 87 ? -12.899 3.990 14.479 1.00 67.56 87 THR A O 1
ATOM 694 N N . SER A 1 88 ? -13.131 4.555 12.330 1.00 74.00 88 SER A N 1
ATOM 695 C CA . SER A 1 88 ? -11.790 4.178 11.899 1.00 74.00 88 SER A CA 1
ATOM 696 C C . SER A 1 88 ? -11.217 5.268 11.008 1.00 74.00 88 SER A C 1
ATOM 698 O O . SER A 1 88 ? -11.879 5.731 10.079 1.00 74.00 88 SER A O 1
ATOM 700 N N . LYS A 1 89 ? -9.973 5.658 11.280 1.00 83.00 89 LYS A N 1
ATOM 701 C CA . LYS A 1 89 ? -9.227 6.615 10.468 1.00 83.00 89 LYS A CA 1
ATOM 702 C C . LYS A 1 89 ? -8.314 5.867 9.507 1.00 83.00 89 LYS A C 1
ATOM 704 O O . LYS A 1 89 ? -7.601 4.948 9.912 1.00 83.00 89 LYS A O 1
ATOM 709 N N . GLU A 1 90 ? -8.298 6.289 8.247 1.00 83.94 90 GLU A N 1
ATOM 710 C CA . GLU A 1 90 ? -7.326 5.784 7.283 1.00 83.94 90 GLU A CA 1
ATOM 711 C C . GLU A 1 90 ? -5.907 6.271 7.619 1.00 83.94 90 GLU A C 1
ATOM 713 O O . GLU A 1 90 ? -5.641 7.464 7.764 1.00 83.94 90 GLU A O 1
ATOM 718 N N . THR A 1 91 ? -4.972 5.336 7.741 1.00 88.75 91 THR A N 1
ATOM 719 C CA . THR A 1 91 ? -3.541 5.586 7.991 1.00 88.75 91 THR A CA 1
ATOM 720 C C . THR A 1 91 ? -2.692 4.814 6.985 1.00 88.75 91 THR A C 1
ATOM 722 O O . THR A 1 91 ? -1.650 4.244 7.301 1.00 88.75 91 THR A O 1
ATOM 725 N N . CYS A 1 92 ? -3.177 4.777 5.744 1.00 92.06 92 CYS A N 1
ATOM 726 C CA . CYS A 1 92 ? -2.629 3.987 4.650 1.00 92.06 92 CYS A CA 1
ATOM 727 C C . CYS A 1 92 ? -1.263 4.496 4.175 1.00 92.06 92 CYS A C 1
ATOM 729 O O . CYS A 1 92 ? -1.001 5.701 4.153 1.00 92.06 92 CYS A O 1
ATOM 731 N N . LEU A 1 93 ? -0.430 3.580 3.682 1.00 94.00 93 LEU A N 1
ATOM 732 C CA . LEU A 1 93 ? 0.795 3.918 2.967 1.00 94.00 93 LEU A CA 1
ATOM 733 C C . LEU A 1 93 ? 0.445 4.303 1.526 1.00 94.00 93 LEU A C 1
ATOM 735 O O . LEU A 1 93 ? 0.091 3.442 0.720 1.00 94.00 93 LEU A O 1
ATOM 739 N N . LYS A 1 94 ? 0.555 5.591 1.201 1.00 93.88 94 LYS A N 1
ATOM 740 C CA . LYS A 1 94 ? 0.346 6.127 -0.154 1.00 93.88 94 LYS A CA 1
ATOM 741 C C . LYS A 1 94 ? 1.692 6.367 -0.834 1.00 93.88 94 LYS A C 1
ATOM 743 O O . LYS A 1 94 ? 2.669 6.730 -0.176 1.00 93.88 94 LYS A O 1
ATOM 748 N N . LEU A 1 95 ? 1.753 6.186 -2.152 1.00 94.38 95 LEU A N 1
ATOM 749 C CA . LEU A 1 95 ? 2.963 6.497 -2.907 1.00 94.38 95 LEU A CA 1
ATOM 750 C C . LEU A 1 95 ? 3.210 8.020 -2.881 1.00 94.38 95 LEU A C 1
ATOM 752 O O . LEU A 1 95 ? 2.310 8.778 -3.263 1.00 94.38 95 LEU A O 1
ATOM 756 N N . PRO A 1 96 ? 4.401 8.489 -2.458 1.00 93.56 96 PRO A N 1
ATOM 757 C CA . PRO A 1 96 ? 4.675 9.915 -2.337 1.00 93.56 96 PRO A CA 1
ATOM 758 C C . PRO A 1 96 ? 4.683 10.617 -3.695 1.00 93.56 96 PRO A C 1
ATOM 760 O O . PRO A 1 96 ? 4.819 9.998 -4.756 1.00 93.56 96 PRO A O 1
ATOM 763 N N . ILE A 1 97 ? 4.579 11.944 -3.636 1.00 92.25 97 ILE A N 1
ATOM 764 C CA . ILE A 1 97 ? 4.526 12.814 -4.810 1.00 92.25 97 ILE A CA 1
ATOM 765 C C . ILE A 1 97 ? 5.765 12.616 -5.686 1.00 92.25 97 ILE A C 1
ATOM 767 O O . ILE A 1 97 ? 6.894 12.561 -5.199 1.00 92.25 97 ILE A O 1
ATOM 771 N N . GLY A 1 98 ? 5.542 12.465 -6.993 1.00 89.25 98 GLY A N 1
ATOM 772 C CA . GLY A 1 98 ? 6.603 12.221 -7.972 1.00 89.25 98 GLY A CA 1
ATOM 773 C C . GLY A 1 98 ? 7.043 10.757 -8.060 1.00 89.25 98 GLY A C 1
ATOM 774 O O . GLY A 1 98 ? 7.860 10.412 -8.913 1.00 89.25 98 GLY A O 1
ATOM 775 N N . GLY A 1 99 ? 6.488 9.876 -7.222 1.00 90.00 99 GLY A N 1
ATOM 776 C CA . GLY A 1 99 ? 6.648 8.435 -7.349 1.00 90.00 99 GLY A CA 1
ATOM 777 C C . GLY A 1 99 ? 5.819 7.882 -8.508 1.00 90.00 99 GLY A C 1
ATOM 778 O O . GLY A 1 99 ? 4.626 8.168 -8.633 1.00 90.00 99 GLY A O 1
ATOM 779 N N . ARG A 1 100 ? 6.454 7.066 -9.351 1.00 94.12 100 ARG A N 1
ATOM 780 C CA . ARG A 1 100 ? 5.800 6.199 -10.337 1.00 94.12 100 ARG A CA 1
ATOM 781 C C . ARG A 1 100 ? 6.693 5.003 -10.619 1.00 94.12 100 ARG A C 1
ATOM 783 O O . ARG A 1 100 ? 7.914 5.149 -10.652 1.00 94.12 100 ARG A O 1
ATOM 790 N N . GLY A 1 101 ? 6.101 3.845 -10.860 1.00 95.00 101 GLY A N 1
ATOM 791 C CA . GLY A 1 101 ? 6.880 2.670 -11.217 1.00 95.00 101 GLY A CA 1
ATOM 792 C C . GLY A 1 101 ? 6.102 1.379 -11.090 1.00 95.00 101 GLY A C 1
ATOM 793 O O . GLY A 1 101 ? 4.880 1.374 -10.935 1.00 95.00 101 GLY A O 1
ATOM 794 N N . ARG A 1 102 ? 6.848 0.280 -11.163 1.00 96.00 102 ARG A N 1
ATOM 795 C CA . ARG A 1 102 ? 6.319 -1.069 -11.031 1.00 96.00 102 ARG A CA 1
ATOM 796 C C . ARG A 1 102 ? 6.708 -1.642 -9.678 1.00 96.00 102 ARG A C 1
ATOM 798 O O . ARG A 1 102 ? 7.863 -1.528 -9.273 1.00 96.00 102 ARG A O 1
ATOM 805 N N . VAL A 1 103 ? 5.756 -2.272 -9.003 1.00 96.31 103 VAL A N 1
ATOM 806 C CA . VAL A 1 103 ? 6.030 -3.009 -7.767 1.00 96.31 103 VAL A CA 1
ATOM 807 C C . VAL A 1 103 ? 6.807 -4.275 -8.117 1.00 96.31 103 VAL A C 1
ATOM 809 O O . VAL A 1 103 ? 6.304 -5.117 -8.860 1.00 96.31 103 VAL A O 1
ATOM 812 N N . ILE A 1 104 ? 8.033 -4.389 -7.610 1.00 96.00 104 ILE A N 1
ATOM 813 C CA . ILE A 1 104 ? 8.930 -5.521 -7.891 1.00 96.00 104 ILE A CA 1
ATOM 814 C C . ILE A 1 104 ? 9.011 -6.531 -6.745 1.00 96.00 104 ILE A C 1
ATOM 816 O O . ILE A 1 104 ? 9.283 -7.697 -6.998 1.00 96.00 104 ILE A O 1
ATOM 820 N N . ASP A 1 105 ? 8.784 -6.088 -5.508 1.00 95.12 105 ASP A N 1
ATOM 821 C CA . ASP A 1 105 ? 8.915 -6.904 -4.302 1.00 95.12 105 ASP A CA 1
ATOM 822 C C . ASP A 1 105 ? 7.937 -6.397 -3.233 1.00 95.12 105 ASP A C 1
ATOM 824 O O . ASP A 1 105 ? 7.681 -5.193 -3.137 1.00 95.12 105 ASP A O 1
ATOM 828 N N . VAL A 1 106 ? 7.388 -7.323 -2.450 1.00 94.06 106 VAL A N 1
ATOM 829 C CA . VAL A 1 106 ? 6.470 -7.076 -1.335 1.00 94.06 106 VAL A CA 1
ATOM 830 C C . VAL A 1 106 ? 6.830 -8.070 -0.244 1.00 94.06 106 VAL A C 1
ATOM 832 O O . VAL A 1 106 ? 6.802 -9.278 -0.468 1.00 94.06 106 VAL A O 1
ATOM 835 N N . ARG A 1 107 ? 7.145 -7.563 0.948 1.00 92.31 107 ARG A N 1
ATOM 836 C CA . ARG A 1 107 ? 7.459 -8.397 2.110 1.00 92.31 107 ARG A CA 1
ATOM 837 C C . ARG A 1 107 ? 6.526 -8.063 3.251 1.00 92.31 107 ARG A C 1
ATOM 839 O O . ARG A 1 107 ? 6.419 -6.906 3.647 1.00 92.31 107 AR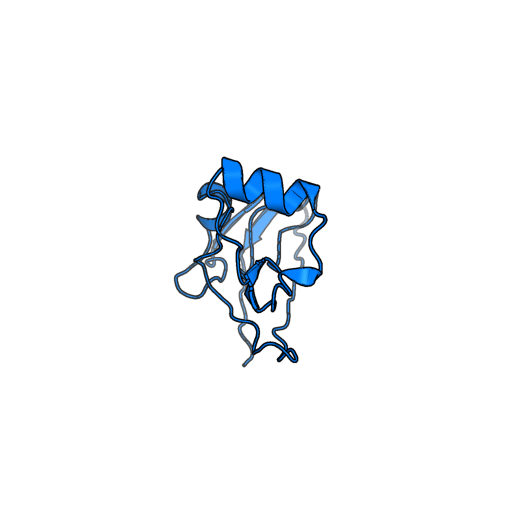G A O 1
ATOM 846 N N . TRP A 1 108 ? 5.892 -9.101 3.773 1.00 87.31 108 TRP A N 1
ATOM 847 C CA . TRP A 1 108 ? 5.116 -9.045 4.996 1.00 87.31 108 TRP A CA 1
ATOM 848 C C . TRP A 1 108 ? 5.932 -9.668 6.122 1.00 87.31 108 TRP A C 1
ATOM 850 O O . TRP A 1 108 ? 6.348 -10.822 6.015 1.00 87.31 108 TRP A O 1
ATOM 860 N N . ILE A 1 109 ? 6.177 -8.895 7.174 1.00 86.31 109 ILE A N 1
ATOM 861 C CA . ILE A 1 109 ? 6.848 -9.356 8.388 1.00 86.31 109 ILE A CA 1
ATOM 862 C C . ILE A 1 109 ? 5.803 -9.261 9.493 1.00 86.31 109 ILE A C 1
ATOM 864 O O . ILE A 1 109 ? 5.248 -8.184 9.709 1.00 86.31 109 ILE A O 1
ATOM 868 N N . GLN A 1 110 ? 5.500 -10.401 10.109 1.00 71.88 110 GLN A N 1
ATOM 869 C CA . GLN A 1 110 ? 4.518 -10.533 11.182 1.00 71.88 110 GLN A CA 1
ATOM 870 C C . GLN A 1 110 ? 5.199 -10.492 12.548 1.00 71.88 110 GLN A C 1
ATOM 872 O O . GLN A 1 110 ? 6.334 -11.013 12.641 1.00 71.88 110 GLN A O 1
#

Organism: NCBI:txid101014

Sequence (110 aa):
YTSFHIRKYEIQTHVTSNGPERITNEIPHLEAHLLRNLDKNGIVRLGSWVKTGDILVGKLTPQMAKESSYAPEDRLLRAILGIQVSTSKETCLKLPIGGRGRVIDVRWIQ

Radius of gyration: 17.14 Å; Cα contacts (8 Å, |Δi|>4): 169; chains: 1; bounding box: 51×34×44 Å

Mean predicted aligned error: 7.37 Å

Foldseek 3Di:
DDDDD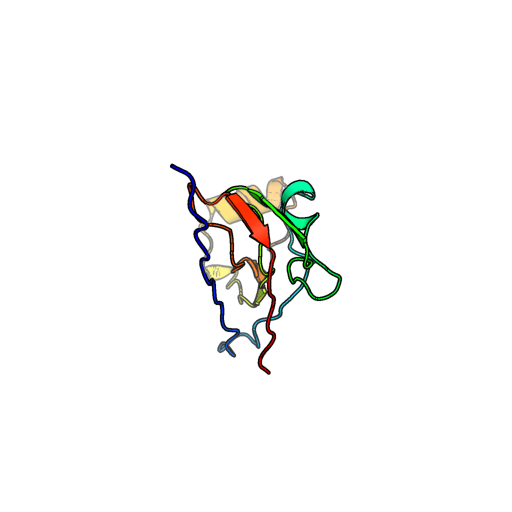DDDDDDDWDADPQGTKAWALDDPPDDVVLSVQADGRQAGDAFDKDDFFRFHTWIKDFAPPPVVPDDVVVVVVCVVVVDDDDRIDTPTDTDHPPDTDGHHDDDDDD

Secondary structure (DSSP, 8-state):
--------------EETTEE-EE-S--TT--HHHHTTB-TTSBBPTT-EE-TT-EEE-EEEE----GGGS-HHHHHHHHHHT-PPPSEEE--EEPPTT--EE--------

Solvent-accessible surface area (backbone atoms only — not comparable to full-atom values): 6980 Å² total; per-residue (Å²): 142,89,84,88,85,86,83,89,84,86,84,85,80,56,77,48,99,64,39,64,40,44,65,32,56,84,57,86,96,60,60,66,84,41,49,66,49,36,39,93,62,7,38,46,44,78,68,39,79,45,45,52,65,28,43,48,33,32,28,37,36,46,39,82,73,58,80,85,75,58,54,72,67,60,53,51,52,30,67,77,68,68,58,77,80,72,54,51,44,82,66,48,46,52,39,53,86,89,42,69,52,65,40,84,80,85,86,86,85,132

pLDDT: mean 85.03, std 11.15, range [50.5, 96.31]